Protein AF-A0A966Z877-F1 (afdb_monomer)

pLDDT: mean 72.98, std 14.59, range [47.59, 96.81]

Secondary structure (DSSP, 8-state):
----PPP--PPP-----PPPPHHHHHHHHHHHHHHHHHHHHHHHHHHHHHS--------TTS----PPP-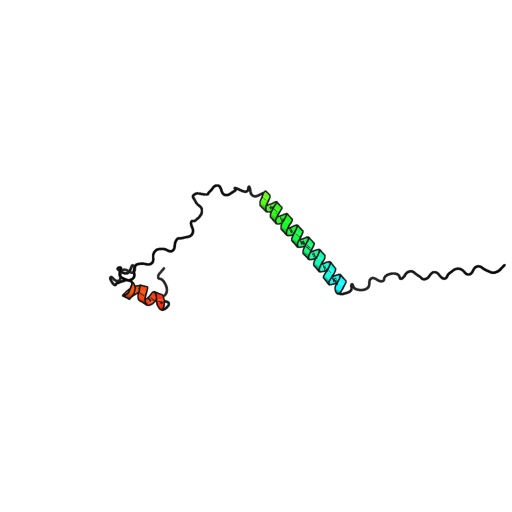PPPTTSBPTTSS-SBGGGTHHHHTTTTPPPP-

Sequence (102 aa):
MPGLKLPKHQPETASQPGKPEPADINRSEAILHSQIQDEERRQLAEFGKTQPEKAPEPAADAPKPHAPKPSAPRNAPCPCTSGRKYKLCCGHWSKSGHPKAA

Structure (mmCIF, N/CA/C/O backbone):
data_AF-A0A966Z877-F1
#
_entry.id   AF-A0A966Z877-F1
#
loop_
_atom_site.group_PDB
_atom_site.id
_atom_site.type_symbol
_atom_site.label_atom_id
_atom_site.label_alt_id
_atom_site.label_comp_id
_atom_site.label_asym_id
_atom_site.label_entity_id
_atom_site.label_seq_id
_atom_site.pdbx_PDB_ins_code
_atom_site.Cartn_x
_atom_site.Cartn_y
_atom_site.Cartn_z
_atom_site.occupancy
_atom_site.B_iso_or_equiv
_atom_site.auth_seq_id
_atom_site.auth_comp_id
_atom_site.auth_asym_id
_atom_site.auth_atom_id
_atom_site.pdbx_PDB_model_num
ATOM 1 N N . MET A 1 1 ? -59.941 -15.680 69.985 1.00 47.78 1 MET A N 1
ATOM 2 C CA . MET A 1 1 ? -59.262 -14.979 68.874 1.00 47.78 1 MET A CA 1
ATOM 3 C C . MET A 1 1 ? -57.814 -15.465 68.785 1.00 47.78 1 MET A C 1
ATOM 5 O O . MET A 1 1 ? -57.014 -15.032 69.606 1.00 47.78 1 MET A O 1
ATOM 9 N N . PRO A 1 2 ? -57.450 -16.405 67.895 1.00 55.19 2 PRO A N 1
ATOM 10 C CA . PRO A 1 2 ? -56.044 -16.750 67.688 1.00 55.19 2 PRO A CA 1
ATOM 11 C C . PRO A 1 2 ? -55.374 -15.704 66.783 1.00 55.19 2 PRO A C 1
ATOM 13 O O . PRO A 1 2 ? -55.815 -15.464 65.663 1.00 55.19 2 PRO A O 1
ATOM 16 N N . GLY A 1 3 ? -54.329 -15.055 67.302 1.00 56.53 3 GLY A N 1
ATOM 17 C CA . GLY A 1 3 ? -53.583 -14.008 66.606 1.00 56.53 3 GLY A CA 1
ATOM 18 C C . GLY A 1 3 ? -52.912 -14.514 65.329 1.00 56.53 3 GLY A C 1
ATOM 19 O O . GLY A 1 3 ? -52.113 -15.455 65.369 1.00 56.53 3 GLY A O 1
ATOM 20 N N . LEU A 1 4 ? -53.227 -13.855 64.213 1.00 60.62 4 LEU A N 1
ATOM 21 C CA . LEU A 1 4 ? -52.535 -13.986 62.934 1.00 60.62 4 LEU A CA 1
ATOM 22 C C . LEU A 1 4 ? -51.057 -13.622 63.136 1.00 60.62 4 LEU A C 1
ATOM 24 O O . LEU A 1 4 ? -50.717 -12.461 63.358 1.00 60.62 4 LEU A O 1
ATOM 28 N N . LYS A 1 5 ? -50.170 -14.622 63.093 1.00 64.56 5 LYS A N 1
ATOM 29 C CA . LYS A 1 5 ? -48.731 -14.370 62.975 1.00 64.56 5 LYS A CA 1
ATOM 30 C C . LYS A 1 5 ? -48.483 -13.804 61.579 1.00 64.56 5 LYS A C 1
ATOM 32 O O . LYS A 1 5 ? -48.739 -14.492 60.593 1.00 64.56 5 LYS A O 1
ATOM 37 N N . LEU A 1 6 ? -47.977 -12.575 61.506 1.00 64.75 6 LEU A N 1
ATOM 38 C CA . LEU A 1 6 ? -47.421 -12.046 60.265 1.00 64.75 6 LEU A CA 1
ATOM 39 C C . LEU A 1 6 ? -46.262 -12.947 59.804 1.00 64.75 6 LEU A C 1
ATOM 41 O O . LEU A 1 6 ? -45.433 -13.330 60.641 1.00 64.75 6 LEU A O 1
ATOM 45 N N . PRO A 1 7 ? -46.158 -13.271 58.504 1.00 63.44 7 PRO A N 1
ATOM 46 C CA . PRO A 1 7 ? -44.945 -13.871 57.978 1.00 63.44 7 PRO A CA 1
ATOM 47 C C . PRO A 1 7 ? -43.803 -12.864 58.147 1.00 63.44 7 PRO A C 1
ATOM 49 O O . PRO A 1 7 ? -43.918 -11.699 57.768 1.00 63.44 7 PRO A O 1
ATOM 52 N N . LYS A 1 8 ? -42.701 -13.310 58.758 1.00 63.88 8 LYS A N 1
ATOM 53 C CA . LYS A 1 8 ? -41.446 -12.555 58.787 1.00 63.88 8 LYS A CA 1
ATOM 54 C C . LYS A 1 8 ? -41.058 -12.259 57.340 1.00 63.88 8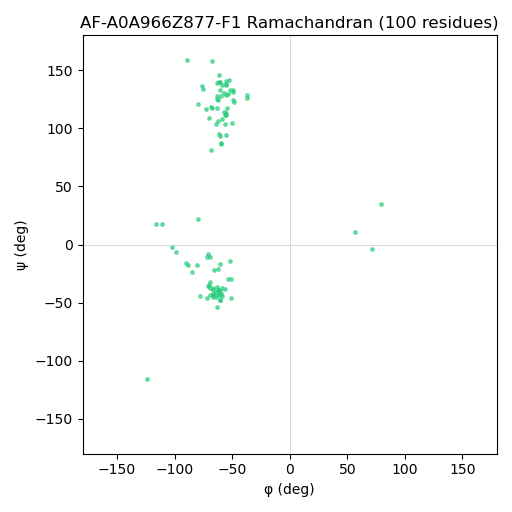 LYS A C 1
ATOM 56 O O . LYS A 1 8 ? -40.729 -13.183 56.601 1.00 63.88 8 LYS A O 1
ATOM 61 N N . HIS A 1 9 ? -41.117 -10.988 56.954 1.00 60.25 9 HIS A N 1
ATOM 62 C CA . HIS A 1 9 ? -40.504 -10.513 55.724 1.00 60.25 9 HIS A CA 1
ATOM 63 C C . HIS A 1 9 ? -39.020 -10.881 55.796 1.00 60.25 9 HIS A C 1
ATOM 65 O O . HIS A 1 9 ? -38.285 -10.367 56.640 1.00 60.25 9 HIS A O 1
ATOM 71 N N . GLN A 1 10 ? -38.596 -11.821 54.955 1.00 54.75 10 GLN A N 1
ATOM 72 C CA . GLN A 1 10 ? -37.186 -11.959 54.626 1.00 54.75 10 GLN A CA 1
ATOM 73 C C . GLN A 1 10 ? -36.811 -10.650 53.918 1.00 54.75 10 GLN A C 1
ATOM 75 O O . GLN A 1 10 ? -37.520 -10.275 52.977 1.00 54.75 10 GLN A O 1
ATOM 80 N N . PRO A 1 11 ? -35.783 -9.907 54.361 1.00 55.56 11 PRO A N 1
ATOM 81 C CA . PRO A 1 11 ? -35.283 -8.815 53.551 1.00 55.56 11 PRO A CA 1
ATOM 82 C C . PRO A 1 11 ? -34.755 -9.451 52.270 1.00 55.56 11 PRO A C 1
ATOM 84 O O . PRO A 1 11 ? -33.854 -10.292 52.312 1.00 55.56 11 PRO A O 1
ATOM 87 N N . GLU A 1 12 ? -35.369 -9.096 51.145 1.00 57.12 12 GLU A N 1
ATOM 88 C CA . GLU A 1 12 ? -34.804 -9.366 49.833 1.00 57.12 12 GLU A CA 1
ATOM 89 C C . GLU A 1 12 ? -33.359 -8.901 49.904 1.00 57.12 12 GLU A C 1
ATOM 91 O O . GLU A 1 12 ? -33.086 -7.782 50.345 1.00 57.12 12 GLU A O 1
ATOM 96 N N . THR A 1 13 ? -32.435 -9.815 49.625 1.00 52.97 13 THR A N 1
ATOM 97 C CA . THR A 1 13 ? -31.007 -9.558 49.704 1.00 52.97 13 THR A CA 1
ATOM 98 C C . THR A 1 13 ? -30.733 -8.282 48.931 1.00 52.97 13 THR A C 1
ATOM 100 O O . THR A 1 13 ? -30.781 -8.283 47.702 1.00 52.97 13 THR A O 1
ATOM 103 N N . ALA A 1 14 ? -30.493 -7.186 49.652 1.00 52.22 14 ALA A N 1
ATOM 104 C CA . ALA A 1 14 ? -29.940 -5.982 49.080 1.00 52.22 14 ALA A CA 1
ATOM 105 C C . ALA A 1 14 ? -28.639 -6.438 48.428 1.00 52.22 14 ALA A C 1
ATOM 107 O O . ALA A 1 14 ? -27.686 -6.801 49.122 1.00 52.22 14 ALA A O 1
ATOM 108 N N . SER A 1 15 ? -28.674 -6.554 47.101 1.00 57.38 15 SER A N 1
ATOM 109 C CA . SER A 1 15 ? -27.544 -6.959 46.289 1.00 57.38 15 SER A CA 1
ATOM 110 C C . SER A 1 15 ? -26.482 -5.899 46.514 1.00 57.38 15 SER A C 1
ATOM 112 O O . SER A 1 15 ? -26.527 -4.817 45.933 1.00 57.38 15 SER A O 1
ATOM 114 N N . GLN A 1 16 ? -25.574 -6.171 47.447 1.00 55.97 16 GLN A N 1
ATOM 115 C CA . GLN A 1 16 ? -24.381 -5.367 47.628 1.00 55.97 16 GLN A CA 1
ATOM 116 C C . GLN A 1 16 ? -23.699 -5.281 46.254 1.00 55.97 16 GLN A C 1
ATOM 118 O O . GLN A 1 16 ? -23.709 -6.287 45.535 1.00 55.97 16 GLN A O 1
ATOM 123 N N . PRO A 1 17 ? -23.113 -4.138 45.852 1.00 57.19 17 PRO A N 1
ATOM 124 C CA . PRO A 1 17 ? -22.255 -4.104 44.678 1.00 57.19 17 PRO A CA 1
ATOM 125 C C . PRO A 1 17 ? -20.986 -4.904 45.004 1.00 57.19 17 PRO A C 1
ATOM 127 O O . PRO A 1 17 ? -19.963 -4.365 45.424 1.00 57.19 17 PRO A O 1
ATOM 130 N N . GLY A 1 18 ? -21.087 -6.227 44.891 1.00 58.50 18 GLY A N 1
ATOM 131 C CA . GLY A 1 18 ? -19.951 -7.128 44.879 1.00 58.50 18 GLY A CA 1
ATOM 132 C C . GLY A 1 18 ? -19.108 -6.798 43.657 1.00 58.50 18 GLY A C 1
ATOM 133 O O . GLY A 1 18 ? -19.645 -6.497 42.590 1.00 58.50 18 GLY A O 1
ATOM 134 N N . LYS A 1 19 ? -17.783 -6.803 43.819 1.00 57.38 19 LYS A N 1
ATOM 135 C CA . LYS A 1 19 ? -16.859 -6.681 42.687 1.00 57.38 19 LYS A CA 1
ATOM 136 C C . LYS A 1 19 ? -17.288 -7.692 41.616 1.00 57.38 19 LYS A C 1
ATOM 138 O O . LYS A 1 19 ? -17.544 -8.838 41.992 1.00 57.38 19 LYS A O 1
ATOM 143 N N . PRO A 1 20 ? -17.405 -7.279 40.342 1.00 66.50 20 PRO A N 1
ATOM 144 C CA . PRO A 1 20 ? -17.876 -8.169 39.293 1.00 66.50 20 PRO A CA 1
ATOM 145 C C . PRO A 1 20 ? -17.000 -9.421 39.255 1.00 66.50 20 PRO A C 1
ATOM 147 O O . PRO A 1 20 ? -15.777 -9.337 39.410 1.00 66.50 20 PRO A O 1
ATOM 150 N N . GLU A 1 21 ? -17.638 -10.578 39.101 1.00 65.38 21 GLU A N 1
ATOM 151 C CA . GLU A 1 21 ? -16.928 -11.841 38.948 1.00 65.38 21 GLU A CA 1
ATOM 152 C C . GLU A 1 21 ? -16.072 -11.761 37.669 1.00 65.38 21 GLU A C 1
ATOM 154 O O . GLU A 1 21 ? -16.471 -11.116 36.695 1.00 65.38 21 GLU A O 1
ATOM 159 N N . PRO A 1 22 ? -14.886 -12.388 37.618 1.00 72.75 22 PRO A N 1
ATOM 160 C CA . PRO A 1 22 ? -14.009 -12.333 36.446 1.00 72.75 22 PRO A CA 1
ATOM 161 C C . PRO A 1 22 ? -14.707 -12.751 35.141 1.00 72.75 22 PRO A C 1
ATOM 163 O O . PRO A 1 22 ? -14.366 -12.243 34.074 1.00 72.75 22 PRO A O 1
ATOM 166 N N . ALA A 1 23 ? -15.703 -13.638 35.198 1.00 71.12 23 ALA A N 1
ATOM 167 C CA . ALA A 1 23 ? -16.510 -14.007 34.037 1.00 71.12 23 ALA A CA 1
ATOM 168 C C . ALA A 1 23 ? -17.377 -12.846 33.510 1.00 71.12 23 ALA A C 1
ATOM 170 O O . ALA A 1 23 ? -17.500 -12.681 32.295 1.00 71.12 23 ALA A O 1
ATOM 171 N N . ASP A 1 24 ? -17.924 -12.010 34.395 1.00 75.56 24 ASP A N 1
ATOM 172 C CA . ASP A 1 24 ? -18.709 -10.827 34.027 1.00 75.56 24 ASP A CA 1
ATOM 173 C C . ASP A 1 24 ? -17.818 -9.730 33.431 1.00 75.56 24 ASP A C 1
ATOM 175 O O . ASP A 1 24 ? -18.202 -9.061 32.467 1.00 75.56 24 ASP A O 1
ATOM 179 N N . ILE A 1 25 ? -16.590 -9.592 33.946 1.00 80.62 25 ILE A N 1
ATOM 180 C CA . ILE A 1 25 ? -15.577 -8.679 33.397 1.00 80.62 25 ILE A CA 1
ATOM 181 C C . ILE A 1 25 ? -15.209 -9.115 31.975 1.00 80.62 25 ILE A C 1
ATOM 183 O O . ILE A 1 25 ? -15.401 -8.355 31.034 1.00 80.62 25 ILE A O 1
ATOM 187 N N . ASN A 1 26 ? -14.818 -10.376 31.785 1.00 85.75 26 ASN A N 1
ATOM 188 C CA . ASN A 1 26 ? -14.476 -10.893 30.456 1.00 85.75 26 ASN A CA 1
ATOM 189 C C . ASN A 1 26 ? -15.649 -10.780 29.464 1.00 85.75 26 ASN A C 1
ATOM 191 O O . ASN A 1 26 ? -15.454 -10.467 28.288 1.00 85.75 26 ASN A O 1
ATOM 195 N N . ARG A 1 27 ? -16.888 -11.008 29.925 1.00 86.38 27 ARG A N 1
ATOM 196 C CA . ARG A 1 27 ? -18.091 -10.861 29.094 1.00 86.38 27 ARG A CA 1
ATOM 197 C C . ARG A 1 27 ? -18.340 -9.407 28.694 1.00 86.38 27 ARG A C 1
ATOM 199 O O . ARG A 1 27 ? -18.678 -9.147 27.542 1.00 86.38 27 ARG A O 1
ATOM 206 N N . SER A 1 28 ? -18.197 -8.472 29.627 1.00 88.50 28 SER A N 1
ATOM 207 C CA . SER A 1 28 ? -18.388 -7.041 29.362 1.00 88.50 28 SER A CA 1
ATOM 208 C C . SER A 1 28 ? -17.289 -6.465 28.468 1.00 88.50 28 SER A C 1
ATOM 210 O O . SER A 1 28 ? -17.603 -5.708 27.549 1.00 88.50 28 SER A O 1
ATOM 212 N N . GLU A 1 29 ? -16.039 -6.902 28.636 1.00 91.44 29 GLU A N 1
ATOM 213 C CA . GLU A 1 29 ? -14.938 -6.559 27.730 1.00 91.44 29 GLU A CA 1
ATOM 214 C C . GLU A 1 29 ? -15.179 -7.090 26.314 1.00 91.44 29 GLU A C 1
ATOM 216 O O . GLU A 1 29 ? -15.001 -6.358 25.342 1.00 91.44 29 GLU A O 1
ATOM 221 N N . ALA A 1 30 ? -15.641 -8.334 26.167 1.00 91.94 30 ALA A N 1
ATOM 222 C CA . ALA A 1 30 ? -15.952 -8.899 24.854 1.00 91.94 30 ALA A CA 1
ATOM 223 C C . ALA A 1 30 ? -17.069 -8.122 24.131 1.00 91.94 30 ALA A C 1
ATOM 225 O O . ALA A 1 30 ? -16.978 -7.877 22.926 1.00 91.94 30 ALA A O 1
ATOM 226 N N . ILE A 1 31 ? -18.103 -7.694 24.864 1.00 93.88 31 ILE A N 1
ATOM 227 C CA . ILE A 1 31 ? -19.200 -6.886 24.310 1.00 93.88 31 ILE A CA 1
ATOM 228 C C . ILE A 1 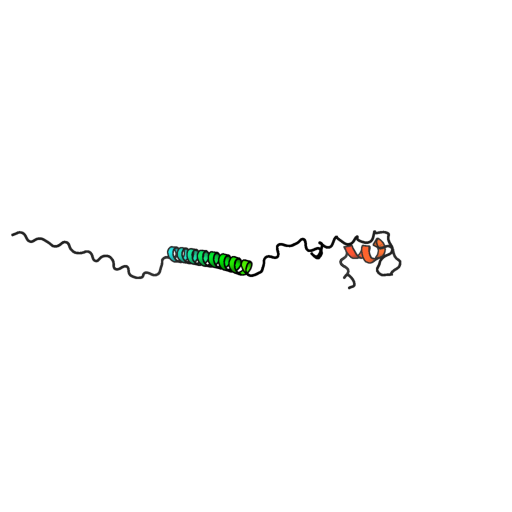31 ? -18.692 -5.507 23.878 1.00 93.88 31 ILE A C 1
ATOM 230 O O . ILE A 1 31 ? -19.029 -5.056 22.784 1.00 93.88 31 ILE A O 1
ATOM 234 N N . LEU A 1 32 ? -17.875 -4.849 24.705 1.00 94.88 32 LEU A N 1
ATOM 235 C CA . LEU A 1 32 ? -17.295 -3.547 24.379 1.00 94.88 32 LEU A CA 1
ATOM 236 C C . LEU A 1 32 ? -16.427 -3.633 23.115 1.00 94.88 32 LEU A C 1
ATOM 238 O O . LEU A 1 32 ? -16.605 -2.839 22.194 1.00 94.88 32 LEU A O 1
ATOM 242 N N . HIS A 1 33 ? -15.538 -4.627 23.040 1.00 94.44 33 HIS A N 1
ATOM 243 C CA . HIS A 1 33 ? -14.671 -4.827 21.878 1.00 94.44 33 HIS A CA 1
ATOM 244 C C . HIS A 1 33 ? -15.461 -5.111 20.595 1.00 94.44 33 HIS A C 1
ATOM 246 O O . HIS A 1 33 ? -15.116 -4.572 19.544 1.00 94.44 33 HIS A O 1
ATOM 252 N N . SER A 1 34 ? -16.542 -5.896 20.675 1.00 93.94 34 SER A N 1
ATOM 253 C CA . SER A 1 34 ? -17.432 -6.120 19.530 1.00 93.94 34 SER A CA 1
ATOM 254 C C . SER A 1 34 ? -18.055 -4.811 19.046 1.00 93.94 34 SER A C 1
ATOM 256 O O . SER A 1 34 ? -18.006 -4.522 17.854 1.00 93.94 34 SER A O 1
ATOM 258 N N . GLN A 1 35 ? -18.585 -3.992 19.961 1.00 96.25 35 GLN A N 1
ATOM 259 C CA . GLN A 1 35 ? -19.212 -2.719 19.592 1.00 96.25 35 GLN A CA 1
ATOM 260 C C . GLN A 1 35 ? -18.217 -1.732 18.968 1.00 96.25 35 GLN A C 1
ATOM 262 O O . GLN A 1 35 ? -18.542 -1.106 17.962 1.00 96.25 35 GLN A O 1
ATOM 267 N N . ILE A 1 36 ? -16.993 -1.645 19.503 1.00 96.81 36 ILE A N 1
ATOM 268 C CA . ILE A 1 36 ? -15.928 -0.801 18.935 1.00 96.81 36 ILE A CA 1
ATOM 269 C C . ILE A 1 36 ? -15.599 -1.236 17.500 1.00 96.81 36 ILE A C 1
ATOM 271 O O . ILE A 1 36 ? -15.469 -0.398 16.609 1.00 96.81 36 ILE A O 1
ATOM 275 N N . GLN A 1 37 ? -15.493 -2.543 17.252 1.00 94.50 37 GLN A N 1
ATOM 276 C CA . GLN A 1 37 ? -15.133 -3.067 15.934 1.00 94.50 37 GLN A CA 1
ATOM 277 C C . GLN A 1 37 ? -16.246 -2.869 14.890 1.00 94.50 37 GLN A C 1
ATOM 279 O O . GLN A 1 37 ? -15.960 -2.606 13.718 1.00 94.50 37 GLN A O 1
ATOM 284 N N . ASP A 1 38 ? -17.512 -2.961 15.303 1.00 94.25 38 ASP A N 1
ATOM 285 C CA . ASP A 1 38 ? -18.658 -2.631 14.449 1.00 94.25 38 ASP A CA 1
ATOM 286 C C . ASP A 1 38 ? -18.706 -1.134 14.104 1.00 94.25 38 ASP A C 1
ATOM 288 O O . ASP A 1 38 ? -18.993 -0.766 12.958 1.00 94.25 38 ASP A O 1
ATOM 292 N N . GLU A 1 39 ? -18.373 -0.265 15.060 1.00 95.19 39 GLU A N 1
ATOM 293 C CA . GLU A 1 39 ? -18.310 1.178 14.834 1.00 95.19 39 GLU A CA 1
ATOM 294 C C . GLU A 1 39 ? -17.148 1.567 13.915 1.00 95.19 39 GLU A C 1
ATOM 296 O O . GLU A 1 39 ? -17.362 2.316 12.962 1.00 95.19 39 GLU A O 1
ATOM 301 N N . GLU A 1 40 ? -15.956 0.996 14.102 1.00 93.50 40 GLU A N 1
ATOM 302 C CA . GLU A 1 40 ? -14.808 1.228 13.215 1.00 93.50 40 GLU A CA 1
ATOM 303 C C . GLU A 1 40 ? -15.134 0.816 11.771 1.00 93.50 40 GLU A C 1
ATOM 305 O O . GLU A 1 40 ? -14.902 1.571 10.821 1.00 93.50 40 GLU A O 1
ATOM 310 N N . ARG A 1 41 ? -15.777 -0.345 11.588 1.00 91.12 41 ARG A N 1
ATOM 311 C CA . ARG A 1 41 ? -16.243 -0.797 10.269 1.00 91.12 41 ARG A CA 1
ATOM 312 C C . ARG A 1 41 ? -17.236 0.193 9.658 1.00 91.12 41 ARG A C 1
ATOM 314 O O . ARG A 1 41 ? -17.174 0.465 8.456 1.00 91.12 41 ARG A O 1
ATOM 321 N N . ARG A 1 42 ? -18.153 0.730 10.465 1.00 91.81 42 ARG A N 1
ATOM 322 C CA . ARG A 1 42 ? -19.132 1.727 10.018 1.00 91.81 42 ARG A CA 1
ATOM 323 C C . ARG A 1 42 ? -18.460 3.045 9.632 1.00 91.81 42 ARG A C 1
ATOM 325 O O . ARG A 1 42 ? -18.810 3.597 8.591 1.00 91.81 42 ARG A O 1
ATOM 332 N N . GLN A 1 43 ? -17.486 3.505 10.413 1.00 92.31 43 GLN A N 1
ATOM 333 C CA . GLN A 1 43 ? -16.709 4.716 10.144 1.00 92.31 43 GLN A CA 1
ATOM 334 C C . GLN A 1 43 ? -15.889 4.583 8.855 1.00 92.31 43 GLN A C 1
ATOM 336 O O . GLN A 1 43 ? -15.937 5.470 8.005 1.00 92.31 43 GLN A O 1
ATOM 341 N N . LEU A 1 44 ? -15.214 3.449 8.646 1.00 84.88 44 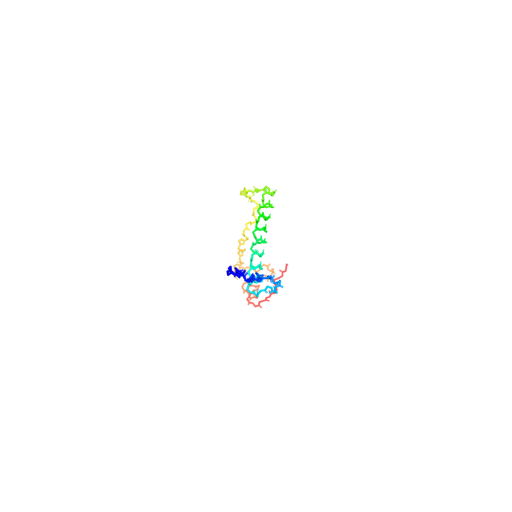LEU A N 1
ATOM 342 C CA . LEU A 1 44 ? -14.486 3.171 7.403 1.00 84.88 44 LEU A CA 1
ATOM 343 C C . LEU A 1 44 ? -15.422 3.124 6.188 1.00 84.88 44 LEU A C 1
ATOM 345 O O . LEU A 1 44 ? -15.081 3.643 5.126 1.00 84.88 44 LEU A O 1
ATOM 349 N N . ALA A 1 45 ? -16.619 2.549 6.339 1.00 84.62 45 ALA A N 1
ATOM 350 C CA . ALA A 1 45 ? -17.622 2.535 5.278 1.00 84.62 45 ALA A CA 1
ATOM 351 C C . ALA A 1 45 ? -18.204 3.929 4.991 1.00 84.62 45 ALA A C 1
ATOM 353 O O . ALA A 1 45 ? -18.577 4.207 3.856 1.00 84.62 45 ALA A O 1
ATOM 354 N N . GLU A 1 46 ? -18.320 4.799 5.993 1.00 81.69 46 GLU A N 1
ATOM 355 C CA . GLU A 1 46 ? -18.757 6.186 5.812 1.00 81.69 46 GLU A CA 1
ATOM 356 C C . GLU A 1 46 ? -17.680 7.026 5.117 1.00 81.69 46 GLU A C 1
ATOM 358 O O . GLU A 1 46 ? -17.963 7.692 4.121 1.00 81.69 46 GLU A O 1
ATOM 363 N N . PHE A 1 47 ? -16.432 6.907 5.565 1.00 73.25 47 PHE A N 1
ATOM 364 C CA . PHE A 1 47 ? -15.283 7.571 4.954 1.00 73.25 47 PHE A CA 1
ATOM 365 C C . PHE A 1 47 ? -15.035 7.100 3.511 1.00 73.25 47 PHE A C 1
ATOM 367 O O . PHE A 1 47 ? -14.716 7.897 2.631 1.00 73.25 47 PHE A O 1
ATOM 374 N N . GLY A 1 48 ? -15.250 5.813 3.228 1.00 70.38 48 GLY A N 1
ATOM 375 C CA . GLY A 1 48 ? -15.160 5.263 1.874 1.00 70.38 48 GLY A CA 1
ATOM 376 C C . GLY A 1 48 ? -16.224 5.789 0.902 1.00 70.38 48 GLY A C 1
ATOM 377 O O . GLY A 1 48 ? -15.993 5.758 -0.300 1.00 70.38 48 GLY A O 1
ATOM 378 N N . LYS A 1 49 ? -17.365 6.300 1.392 1.00 62.19 49 LYS A N 1
ATOM 379 C CA . LYS A 1 49 ? -18.459 6.838 0.554 1.00 62.19 49 LYS A CA 1
ATOM 380 C C . LYS A 1 49 ? -18.260 8.299 0.150 1.00 62.19 49 LYS A C 1
ATOM 382 O O . LYS A 1 49 ? -18.871 8.741 -0.819 1.00 62.19 49 LYS A O 1
ATOM 387 N N . THR A 1 50 ? -17.474 9.066 0.906 1.00 53.75 50 THR A N 1
ATOM 388 C CA . THR A 1 50 ? -17.228 10.494 0.629 1.00 53.75 50 THR A CA 1
ATOM 389 C C . THR A 1 50 ? -16.046 10.716 -0.306 1.00 53.75 50 THR A C 1
ATOM 391 O O . THR A 1 50 ? -15.952 11.766 -0.939 1.00 53.75 50 THR A O 1
ATOM 394 N N . GLN A 1 51 ? -15.185 9.711 -0.466 1.00 55.78 51 GLN A N 1
ATOM 395 C CA . GLN A 1 51 ? -14.319 9.619 -1.630 1.00 55.78 51 GLN A CA 1
ATOM 396 C C . GLN A 1 51 ? -15.229 9.222 -2.796 1.00 55.78 51 GLN A C 1
ATOM 398 O O . GLN A 1 51 ? -15.824 8.147 -2.720 1.00 55.78 51 GLN A O 1
ATO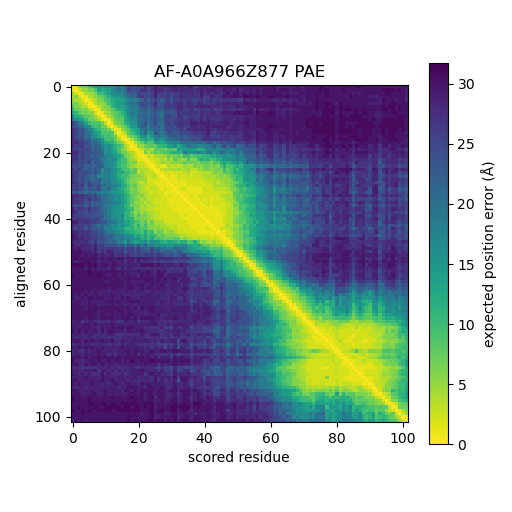M 403 N N . PRO A 1 52 ? -15.402 10.043 -3.850 1.00 55.50 52 PRO A N 1
ATOM 404 C CA . PRO A 1 52 ? -16.068 9.552 -5.039 1.00 55.50 52 PRO A CA 1
ATOM 405 C C . PRO A 1 52 ? -15.277 8.322 -5.457 1.00 55.50 52 PRO A C 1
ATOM 407 O O . PRO A 1 52 ? -14.094 8.426 -5.794 1.00 55.50 52 PRO A O 1
ATOM 410 N N . GLU A 1 53 ? -15.909 7.155 -5.356 1.00 58.19 53 GLU A N 1
ATOM 411 C CA . GLU A 1 53 ? -15.440 5.943 -5.988 1.00 58.19 53 GLU A CA 1
ATOM 412 C C . GLU A 1 53 ? -15.422 6.282 -7.474 1.00 58.19 53 GLU A C 1
ATOM 414 O O . GLU A 1 53 ? -16.380 6.081 -8.219 1.00 58.19 53 GLU A O 1
ATOM 419 N N . LYS A 1 54 ? -14.305 6.858 -7.920 1.00 51.28 54 LYS A N 1
ATOM 420 C CA . LYS A 1 54 ? -13.816 6.599 -9.247 1.00 51.28 54 LYS A CA 1
ATOM 421 C C . LYS A 1 54 ? -13.601 5.096 -9.202 1.00 51.28 54 LYS A C 1
ATOM 423 O O . LYS A 1 54 ? -12.522 4.626 -8.841 1.00 51.28 54 LYS A O 1
ATOM 428 N N . ALA A 1 55 ? -14.664 4.344 -9.515 1.00 51.47 55 ALA A N 1
ATOM 429 C CA . ALA A 1 55 ? -14.522 3.027 -10.096 1.00 51.47 55 ALA A CA 1
ATOM 430 C C . ALA A 1 55 ? -13.325 3.172 -11.026 1.00 51.47 55 ALA A C 1
ATOM 432 O O . ALA A 1 55 ? -13.283 4.187 -11.738 1.00 51.47 55 ALA A O 1
ATOM 433 N N . PRO A 1 56 ? -12.303 2.309 -10.957 1.00 54.62 56 PRO A N 1
ATOM 434 C CA . PRO A 1 56 ? -11.215 2.436 -11.892 1.00 54.62 56 PRO A CA 1
ATOM 435 C C . PRO A 1 56 ? -11.837 2.263 -13.284 1.00 54.62 56 PRO A C 1
ATOM 437 O O . PRO A 1 56 ? -11.967 1.151 -13.786 1.00 54.62 56 PRO A O 1
ATOM 440 N N . GLU A 1 57 ? -12.214 3.380 -13.928 1.00 53.81 57 GLU A N 1
ATOM 441 C CA . GLU A 1 57 ? -12.027 3.572 -15.353 1.00 53.81 57 GLU A CA 1
ATOM 442 C C . GLU A 1 57 ? -10.682 2.918 -15.607 1.00 53.81 57 GLU A C 1
ATOM 444 O O . GLU A 1 57 ? -9.763 3.222 -14.835 1.00 53.81 57 GLU A O 1
ATOM 449 N N . PRO A 1 58 ? -10.565 1.973 -16.554 1.00 57.00 58 PRO A N 1
ATOM 450 C CA . PRO A 1 58 ? -9.309 1.293 -16.802 1.00 57.00 58 PRO A CA 1
ATOM 451 C C . PRO A 1 58 ? -8.276 2.374 -17.089 1.00 57.00 58 PRO A C 1
ATOM 453 O O . PRO A 1 58 ? -8.191 2.909 -18.193 1.00 57.00 58 PRO A O 1
ATOM 456 N N . ALA A 1 59 ? -7.561 2.767 -16.036 1.00 57.25 59 ALA A N 1
ATOM 457 C CA . ALA A 1 59 ? -6.663 3.881 -16.074 1.00 57.25 59 ALA A CA 1
ATOM 458 C C . ALA A 1 59 ? -5.558 3.349 -16.958 1.00 57.25 59 ALA A C 1
ATOM 460 O O . ALA A 1 59 ? -4.819 2.441 -16.569 1.00 57.25 59 ALA A O 1
ATOM 461 N N . ALA A 1 60 ? -5.474 3.886 -18.172 1.00 59.75 60 ALA A N 1
ATOM 462 C CA . ALA A 1 60 ? -4.408 3.578 -19.114 1.00 59.75 60 ALA A CA 1
ATOM 463 C C . ALA A 1 60 ? -3.005 3.748 -18.473 1.00 59.75 60 ALA A C 1
ATOM 465 O O . ALA A 1 60 ? -2.016 3.217 -18.991 1.00 59.75 60 ALA A O 1
ATOM 466 N N . ASP A 1 61 ? -2.964 4.408 -17.309 1.00 63.91 61 ASP A N 1
ATOM 467 C CA . ASP A 1 61 ? -1.821 4.792 -16.496 1.00 63.91 61 ASP A CA 1
ATOM 468 C C . ASP A 1 61 ? -1.672 4.050 -15.147 1.00 63.91 61 ASP A C 1
ATOM 470 O O . ASP A 1 61 ? -0.932 4.492 -14.273 1.00 63.91 61 ASP A O 1
ATOM 474 N N . ALA A 1 62 ? -2.327 2.903 -14.924 1.00 63.62 62 ALA A N 1
ATOM 475 C CA . ALA A 1 62 ? -1.896 2.035 -13.821 1.00 63.62 62 ALA A CA 1
ATOM 476 C C . ALA A 1 62 ? -0.433 1.590 -14.067 1.00 63.62 62 ALA A C 1
ATOM 478 O O . ALA A 1 62 ? -0.123 1.152 -15.188 1.00 63.62 62 ALA A O 1
ATOM 479 N N . PRO A 1 63 ? 0.479 1.661 -13.069 1.00 68.94 63 PRO A N 1
ATOM 480 C CA . PRO A 1 63 ? 1.836 1.160 -13.233 1.00 68.94 63 PRO A CA 1
ATOM 481 C C . PRO A 1 63 ? 1.750 -0.340 -13.494 1.00 68.94 63 PRO A C 1
ATOM 483 O O . PRO A 1 63 ? 1.434 -1.130 -12.602 1.00 68.94 63 PRO A O 1
ATOM 486 N N . LYS A 1 64 ? 1.993 -0.738 -14.749 1.00 72.12 64 LYS A N 1
ATOM 487 C CA . LYS A 1 64 ? 2.021 -2.151 -15.115 1.00 72.12 64 LYS A CA 1
ATOM 488 C C . LYS A 1 64 ? 3.042 -2.850 -14.205 1.00 72.12 64 LYS A C 1
ATOM 490 O O . LYS A 1 64 ? 4.121 -2.286 -13.977 1.00 72.12 64 LYS A O 1
ATOM 495 N N . PRO A 1 65 ? 2.739 -4.057 -13.688 1.00 74.38 65 PRO A N 1
ATOM 496 C CA . PRO A 1 65 ? 3.733 -4.851 -12.981 1.00 74.38 65 PRO A CA 1
ATOM 497 C C . PRO A 1 65 ? 4.986 -4.899 -13.849 1.00 74.38 65 PRO A C 1
ATOM 499 O O . PRO A 1 65 ? 4.912 -5.207 -15.041 1.00 74.38 65 PRO A O 1
ATOM 502 N N . HIS A 1 66 ? 6.116 -4.481 -13.277 1.00 69.00 66 HIS A N 1
ATOM 503 C CA . HIS A 1 66 ? 7.359 -4.392 -14.023 1.00 69.00 66 HIS A CA 1
ATOM 504 C C . HIS A 1 66 ? 7.726 -5.811 -14.431 1.00 69.00 66 HIS A C 1
ATOM 506 O O . HIS A 1 66 ? 8.170 -6.606 -13.602 1.00 69.00 66 HIS A O 1
ATOM 512 N N . ALA A 1 67 ? 7.497 -6.135 -15.705 1.00 72.19 67 ALA A N 1
ATOM 513 C CA . ALA A 1 67 ? 7.955 -7.389 -16.263 1.00 72.19 67 ALA A CA 1
ATOM 514 C C . ALA A 1 67 ? 9.453 -7.507 -15.940 1.00 72.19 67 ALA A C 1
ATOM 516 O O . ALA A 1 67 ? 10.181 -6.515 -16.097 1.00 72.19 67 ALA A O 1
ATOM 517 N N . PRO A 1 68 ? 9.921 -8.667 -15.445 1.00 65.88 68 PRO A N 1
ATOM 518 C CA . PRO A 1 68 ? 11.325 -8.835 -15.124 1.00 65.88 68 PRO A CA 1
ATOM 519 C C . PRO A 1 68 ? 12.132 -8.492 -16.374 1.00 65.88 68 PRO A C 1
ATOM 521 O O . PRO A 1 68 ? 11.971 -9.110 -17.428 1.00 65.88 68 PRO A O 1
ATOM 524 N N . LYS A 1 69 ? 12.961 -7.448 -16.263 1.00 69.38 69 LYS A N 1
ATOM 525 C CA . LYS A 1 69 ? 13.827 -7.002 -17.354 1.00 69.38 69 LYS A CA 1
ATOM 526 C C . LYS A 1 69 ? 14.644 -8.216 -17.807 1.00 69.38 69 LYS A C 1
ATOM 528 O O . LYS A 1 69 ? 15.224 -8.876 -16.940 1.00 69.38 69 LYS A O 1
ATOM 533 N N . PRO A 1 70 ? 14.692 -8.536 -19.112 1.00 67.50 70 PRO A N 1
ATOM 534 C CA . PRO A 1 70 ? 15.425 -9.700 -19.581 1.00 67.50 70 PRO A CA 1
ATOM 535 C C . PRO A 1 70 ? 16.884 -9.578 -19.142 1.00 67.50 70 PRO A C 1
ATOM 537 O O . PRO A 1 70 ? 17.603 -8.665 -19.551 1.00 67.50 70 PRO A O 1
ATOM 540 N N . SER A 1 71 ? 17.304 -10.480 -18.254 1.00 71.50 71 SER A N 1
ATOM 541 C CA . SER A 1 71 ? 18.694 -10.583 -17.824 1.00 71.50 71 SER A CA 1
ATOM 542 C C . SER A 1 71 ? 19.563 -10.795 -19.056 1.00 71.50 71 SER A C 1
ATOM 544 O O . SER A 1 71 ? 19.257 -11.657 -19.882 1.00 71.50 71 SER A O 1
ATOM 546 N N . ALA A 1 72 ? 20.636 -10.010 -19.185 1.00 77.88 72 ALA A N 1
ATOM 547 C CA . ALA A 1 72 ? 21.538 -10.103 -20.325 1.00 77.88 72 ALA A CA 1
ATOM 548 C C . ALA A 1 72 ? 21.937 -11.572 -20.568 1.00 77.88 72 ALA A C 1
ATOM 550 O O . ALA A 1 72 ? 22.294 -12.280 -19.614 1.00 77.88 72 ALA A O 1
ATOM 551 N N . PRO A 1 73 ? 21.876 -12.065 -21.820 1.00 83.19 73 PRO A N 1
ATOM 552 C CA . PRO A 1 73 ? 22.202 -13.451 -22.093 1.00 83.19 73 PRO A CA 1
ATOM 553 C C . PRO A 1 73 ? 23.651 -13.721 -21.683 1.00 83.19 73 PRO A C 1
ATOM 555 O O . PRO A 1 73 ? 24.549 -12.911 -21.898 1.00 83.19 73 PRO A O 1
ATOM 558 N N . ARG A 1 74 ? 23.898 -14.892 -21.091 1.00 84.31 74 ARG A N 1
ATOM 559 C CA . ARG A 1 74 ? 25.180 -15.263 -20.454 1.00 84.31 74 ARG A CA 1
ATOM 560 C C . ARG A 1 74 ? 26.412 -15.035 -21.346 1.00 84.31 74 ARG A C 1
ATOM 562 O O . ARG A 1 74 ? 27.494 -14.774 -20.828 1.00 84.31 74 ARG A O 1
ATOM 569 N N . ASN A 1 75 ? 26.268 -15.123 -22.666 1.00 89.25 75 ASN A N 1
ATOM 570 C CA . ASN A 1 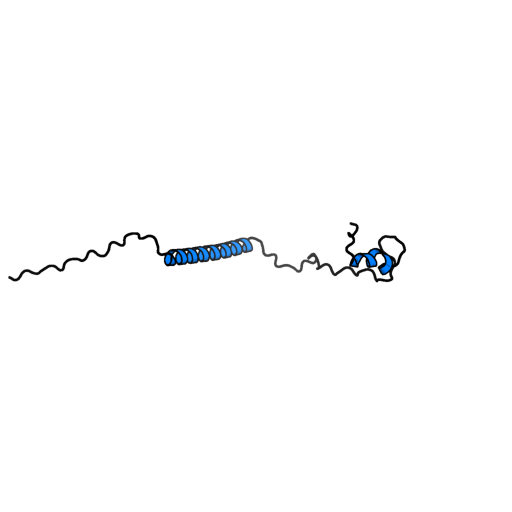75 ? 27.365 -14.953 -23.620 1.00 89.25 75 ASN A CA 1
ATOM 571 C C . ASN A 1 75 ? 27.460 -13.554 -24.260 1.00 89.25 75 ASN A C 1
ATOM 573 O O . ASN A 1 75 ? 28.436 -13.320 -24.968 1.00 89.25 75 ASN A O 1
ATOM 577 N N . ALA A 1 76 ? 26.504 -12.646 -24.030 1.00 88.62 76 ALA A N 1
ATOM 578 C CA . ALA A 1 76 ? 26.562 -11.281 -24.560 1.00 88.62 76 ALA A CA 1
ATOM 579 C C . ALA A 1 76 ? 27.695 -10.462 -23.919 1.00 88.62 76 ALA A C 1
ATOM 581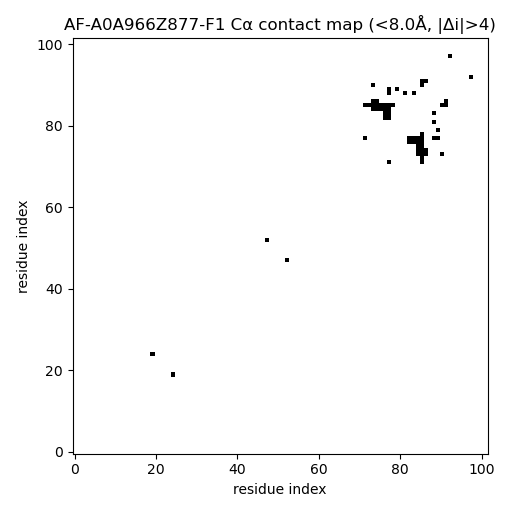 O O . ALA A 1 76 ? 28.143 -10.809 -22.820 1.00 88.62 76 ALA A O 1
ATOM 582 N N . PRO A 1 77 ? 28.168 -9.385 -24.573 1.00 90.38 77 PRO A N 1
ATOM 583 C CA . PRO A 1 77 ? 29.066 -8.422 -23.940 1.00 90.38 77 PRO A CA 1
ATOM 584 C C . PRO A 1 77 ? 28.450 -7.864 -22.649 1.00 90.38 77 PRO A C 1
ATOM 586 O O . PRO A 1 77 ? 27.243 -7.644 -22.555 1.00 90.38 77 PRO A O 1
ATOM 589 N N . CYS A 1 78 ? 29.279 -7.686 -21.623 1.00 89.19 78 CYS A N 1
ATOM 590 C CA . CYS A 1 78 ? 28.832 -7.249 -20.307 1.00 89.19 78 CYS A CA 1
ATOM 591 C C . CYS A 1 78 ? 28.493 -5.744 -20.306 1.00 89.19 78 CYS A C 1
ATOM 593 O O . CYS A 1 78 ? 29.312 -4.954 -20.778 1.00 89.19 78 CYS A O 1
ATOM 595 N N . PRO A 1 79 ? 27.350 -5.319 -19.728 1.00 85.25 79 PRO A N 1
ATOM 596 C CA . PRO A 1 79 ? 26.924 -3.915 -19.746 1.00 85.25 79 PRO A CA 1
ATOM 597 C C . PRO A 1 79 ? 27.796 -2.973 -18.898 1.00 85.25 79 PRO A C 1
ATOM 599 O O . PRO A 1 79 ? 27.677 -1.765 -19.032 1.00 85.25 79 PRO A O 1
ATOM 602 N N . CYS A 1 80 ? 28.707 -3.489 -18.065 1.00 84.12 80 CYS A N 1
ATOM 603 C CA . CYS A 1 80 ? 29.662 -2.688 -17.285 1.00 84.12 80 CYS A CA 1
ATOM 604 C C . CYS A 1 80 ? 30.883 -2.205 -18.093 1.00 84.12 80 CYS A C 1
ATOM 606 O O . CYS A 1 80 ? 31.943 -1.998 -17.512 1.00 84.12 80 CYS A O 1
ATOM 608 N N . THR A 1 81 ? 30.762 -2.145 -19.425 1.00 81.81 81 THR A N 1
ATOM 609 C CA . THR A 1 81 ? 31.789 -1.686 -20.386 1.00 81.81 81 THR A CA 1
ATOM 610 C C . THR A 1 81 ? 33.144 -2.409 -20.349 1.00 81.81 81 THR A C 1
ATOM 612 O O . THR A 1 81 ? 34.066 -2.034 -21.063 1.00 81.81 81 THR A O 1
ATOM 615 N N . SER A 1 82 ? 33.264 -3.525 -19.626 1.00 84.31 82 SER A N 1
ATOM 616 C CA . SER A 1 82 ? 34.516 -4.291 -19.501 1.00 84.31 82 SER A CA 1
ATOM 617 C C . SER A 1 82 ? 34.956 -5.055 -20.759 1.00 84.31 82 SER A C 1
ATOM 619 O O . SER A 1 82 ? 36.019 -5.673 -20.756 1.00 84.31 82 SER A O 1
ATOM 621 N N . GLY A 1 83 ? 34.121 -5.121 -21.803 1.00 85.12 83 GLY A N 1
ATOM 622 C CA . GLY A 1 83 ? 34.394 -5.871 -23.041 1.00 85.12 83 GLY A CA 1
ATOM 623 C C . GLY A 1 83 ? 34.344 -7.404 -22.912 1.00 85.12 83 GLY A C 1
ATOM 624 O O . GLY A 1 83 ? 34.455 -8.119 -23.906 1.00 85.12 83 GLY A O 1
ATOM 625 N N . ARG A 1 84 ? 34.141 -7.948 -21.704 1.00 88.19 84 ARG A N 1
ATOM 626 C CA . ARG A 1 84 ? 34.078 -9.399 -21.441 1.00 88.19 84 ARG A CA 1
ATOM 627 C C . ARG A 1 84 ? 32.647 -9.933 -21.588 1.00 88.19 84 ARG A C 1
ATOM 629 O O . ARG A 1 84 ? 31.679 -9.192 -21.444 1.00 88.19 84 ARG A O 1
ATOM 636 N N . LYS A 1 85 ? 32.490 -11.245 -21.816 1.00 88.75 85 LYS A N 1
ATOM 637 C CA . LYS A 1 85 ? 31.170 -11.917 -21.817 1.00 88.75 85 LYS A CA 1
ATOM 638 C C . LYS A 1 85 ? 30.505 -11.785 -20.438 1.00 88.75 85 LYS A C 1
ATOM 640 O O . LYS A 1 85 ? 31.180 -11.990 -19.429 1.00 88.75 85 LYS A O 1
ATOM 645 N N . TYR A 1 86 ? 29.194 -11.540 -20.377 1.00 89.25 86 TYR A N 1
ATOM 646 C CA . TYR A 1 86 ? 28.433 -11.314 -19.139 1.00 89.25 86 TYR A CA 1
ATOM 647 C C . TYR A 1 86 ? 28.682 -12.407 -18.088 1.00 89.25 86 TYR A C 1
ATOM 649 O O . TYR A 1 86 ? 29.003 -12.092 -16.945 1.00 89.25 86 TYR A O 1
ATOM 657 N N . LYS A 1 87 ? 28.663 -13.693 -18.472 1.00 87.62 87 LYS A N 1
ATOM 658 C CA . LYS A 1 87 ? 28.931 -14.825 -17.560 1.00 87.62 87 LYS A CA 1
ATOM 659 C C . LYS A 1 87 ? 30.336 -14.856 -16.950 1.00 87.62 87 LYS A C 1
ATOM 661 O O . LYS A 1 87 ? 30.514 -15.553 -15.962 1.00 87.62 87 LYS A O 1
ATOM 666 N N . LEU A 1 88 ? 31.313 -14.180 -17.560 1.00 87.81 88 LEU A N 1
ATOM 667 C CA . LEU A 1 88 ? 32.713 -14.108 -17.111 1.00 87.81 88 LEU A CA 1
ATOM 668 C C . LEU A 1 88 ? 33.035 -12.782 -16.403 1.00 87.81 88 LEU A C 1
ATOM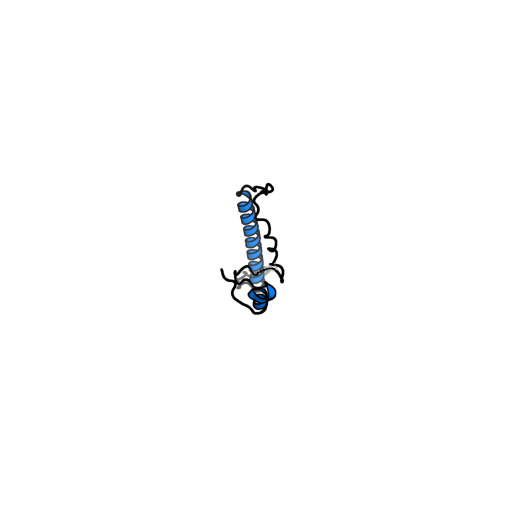 670 O O . LEU A 1 88 ? 34.167 -12.576 -15.973 1.00 87.81 88 LEU A O 1
ATOM 674 N N . CYS A 1 89 ? 32.065 -11.873 -16.325 1.00 89.25 89 CYS A N 1
ATOM 675 C CA . CYS A 1 89 ? 32.190 -10.575 -15.678 1.00 89.25 89 CYS A CA 1
ATOM 676 C C . CYS A 1 89 ? 31.090 -10.446 -14.612 1.00 89.25 89 CYS A C 1
ATOM 678 O O . CYS A 1 89 ? 31.065 -11.251 -13.683 1.00 89.25 89 CYS A O 1
ATOM 680 N N . CYS A 1 90 ? 30.138 -9.516 -14.747 1.00 86.12 90 CYS A N 1
ATOM 681 C CA . CYS A 1 90 ? 29.089 -9.301 -13.743 1.00 86.12 90 CYS A CA 1
ATOM 682 C C . CYS A 1 90 ? 28.270 -10.565 -13.434 1.00 86.12 90 CYS A C 1
ATOM 684 O O . CYS A 1 90 ? 27.976 -10.827 -12.274 1.00 86.12 90 CYS A O 1
ATOM 686 N N . GLY A 1 91 ? 27.961 -11.392 -14.436 1.00 83.56 91 GLY A N 1
ATOM 687 C CA . GLY A 1 91 ? 27.195 -12.629 -14.265 1.00 83.56 91 GLY A CA 1
ATOM 688 C C . GLY A 1 91 ? 27.950 -13.769 -13.567 1.00 83.56 91 GLY A C 1
ATOM 689 O O . GLY A 1 91 ? 27.320 -14.769 -13.210 1.00 83.56 91 GLY A O 1
ATOM 690 N N . HIS A 1 92 ? 29.271 -13.651 -13.375 1.00 82.38 92 HIS A N 1
ATOM 691 C CA . HIS A 1 92 ? 30.033 -14.550 -12.502 1.00 82.38 92 HIS A CA 1
ATOM 692 C C . HIS A 1 92 ? 29.824 -14.168 -11.032 1.00 82.38 92 HIS A C 1
ATOM 694 O O . HIS A 1 92 ? 29.543 -15.038 -10.208 1.00 82.38 92 HIS A O 1
ATOM 700 N N . TRP A 1 93 ? 29.883 -12.863 -10.748 1.00 70.12 93 TRP A N 1
ATOM 701 C CA . TRP A 1 93 ? 29.755 -12.286 -9.410 1.00 70.12 93 TRP A CA 1
ATOM 702 C C . TRP A 1 93 ? 28.312 -12.137 -8.913 1.00 70.12 93 TRP A C 1
ATOM 704 O O . TRP A 1 93 ? 28.087 -12.068 -7.708 1.00 70.12 93 TRP A O 1
ATOM 714 N N . SER A 1 94 ? 27.308 -12.175 -9.800 1.00 66.00 94 SER A N 1
ATOM 715 C CA . SER A 1 94 ? 25.889 -12.191 -9.398 1.00 66.00 94 SER A CA 1
ATOM 716 C C . SER A 1 94 ? 25.505 -13.406 -8.540 1.00 66.00 94 SER A C 1
ATOM 718 O O . SER A 1 94 ? 24.466 -13.373 -7.893 1.00 66.00 94 SER A O 1
ATOM 720 N N . LYS A 1 95 ? 26.316 -14.473 -8.516 1.00 62.06 95 LYS A N 1
ATOM 721 C CA . LYS A 1 95 ? 26.101 -15.635 -7.634 1.00 62.06 95 LYS A CA 1
ATOM 722 C C . LYS A 1 95 ? 26.795 -15.512 -6.275 1.00 62.06 95 LYS A C 1
ATOM 724 O O . LYS A 1 95 ? 26.469 -16.271 -5.374 1.00 62.06 95 LYS A O 1
ATOM 729 N N . SER A 1 96 ? 27.745 -14.590 -6.137 1.00 63.88 96 SER A N 1
ATOM 730 C CA . SER A 1 96 ? 28.624 -14.452 -4.969 1.00 63.88 96 SER A CA 1
ATOM 731 C C . SER A 1 96 ? 28.444 -13.128 -4.213 1.00 63.88 96 SER A C 1
ATOM 733 O O . SER A 1 96 ? 29.289 -12.774 -3.402 1.00 63.88 96 SER A O 1
ATOM 735 N N . GLY A 1 97 ? 27.327 -12.419 -4.431 1.00 65.38 97 GLY A N 1
ATOM 736 C CA . GLY A 1 97 ? 26.895 -11.313 -3.564 1.00 65.38 97 GLY A CA 1
ATOM 737 C C . GLY A 1 97 ? 27.602 -9.970 -3.782 1.00 65.38 97 GLY A C 1
ATOM 738 O O . GLY A 1 97 ? 27.830 -9.240 -2.825 1.00 65.38 97 GLY A O 1
ATOM 739 N N . HIS A 1 98 ? 27.961 -9.617 -5.020 1.00 64.38 98 HIS A N 1
ATOM 740 C CA . HIS A 1 98 ? 28.569 -8.312 -5.308 1.00 64.38 98 HIS A CA 1
ATOM 741 C C . HIS A 1 98 ? 27.531 -7.167 -5.295 1.00 64.38 98 HIS A C 1
ATOM 743 O O . HIS A 1 98 ? 26.458 -7.339 -5.888 1.00 64.38 98 HIS A O 1
ATOM 749 N N . PRO A 1 99 ? 27.820 -6.000 -4.676 1.00 62.31 99 PRO A N 1
ATOM 750 C CA . PRO A 1 99 ? 26.930 -4.846 -4.719 1.00 62.31 99 PRO A CA 1
ATOM 751 C C . PRO A 1 99 ? 26.706 -4.404 -6.163 1.00 62.31 99 PRO A C 1
ATOM 753 O O . PRO A 1 99 ? 27.635 -4.210 -6.946 1.00 62.31 99 PRO A O 1
ATOM 756 N N . LYS A 1 100 ? 25.434 -4.272 -6.527 1.00 57.69 100 LYS A N 1
ATOM 757 C CA . LYS A 1 100 ? 25.020 -3.762 -7.828 1.00 57.69 100 LYS A CA 1
ATOM 758 C C . LYS A 1 100 ? 25.409 -2.281 -7.871 1.00 57.69 100 LYS A C 1
ATOM 760 O O . LYS A 1 100 ? 24.928 -1.520 -7.038 1.00 57.69 100 LYS A O 1
ATOM 765 N N . ALA A 1 101 ? 26.302 -1.895 -8.783 1.00 59.19 101 ALA A N 1
ATOM 766 C CA . ALA A 1 101 ? 26.601 -0.484 -9.019 1.00 59.19 101 ALA A CA 1
ATOM 767 C C . ALA A 1 101 ? 25.288 0.247 -9.354 1.00 59.19 101 ALA A C 1
ATOM 769 O O . ALA A 1 101 ? 24.508 -0.260 -10.169 1.00 59.19 101 ALA A O 1
ATOM 770 N N . ALA A 1 102 ? 25.041 1.344 -8.630 1.00 47.59 102 ALA A N 1
ATOM 771 C CA . ALA A 1 102 ? 23.856 2.193 -8.736 1.00 47.59 102 ALA A CA 1
ATOM 772 C C . ALA A 1 102 ? 23.773 2.886 -10.100 1.00 47.59 102 ALA A C 1
ATOM 774 O O . ALA A 1 102 ? 24.846 3.244 -10.638 1.00 47.59 102 ALA A O 1
#

Radius of gyration: 38.41 Å; Cα contacts (8 Å, |Δi|>4): 32; chains: 1; bounding box: 94×27×93 Å

Mean predicted aligned error: 20.25 Å

Solvent-accessible surface area (backbone atoms only — not comparable to full-atom values): 67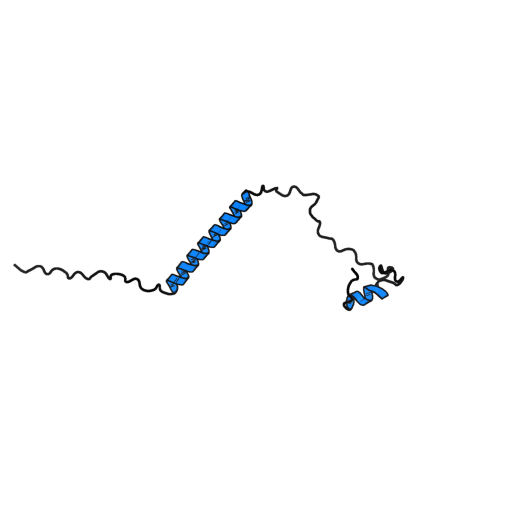76 Å² total; per-residue (Å²): 134,87,79,83,77,74,79,80,78,71,76,74,76,77,76,67,92,64,78,75,52,70,68,56,49,55,50,52,52,53,52,51,54,52,53,52,53,56,48,50,53,49,51,52,55,53,58,58,63,73,46,79,78,72,66,79,62,84,56,93,77,60,82,69,80,77,69,80,74,81,72,78,56,56,76,39,72,28,91,83,74,73,76,39,36,16,45,79,42,67,56,48,39,69,79,73,75,63,84,76,83,129

Foldseek 3Di:
DDDDDDPPPDPPPPPDPDPDDVVVVVVVVVVVVVVVVVVVVVVVVVVVVVPPPPVPPVPPPDPDDPDPDPDDPQQDQDPVPPRHGNCVPVVVCVVVDDDDDD